Protein AF-A0A168LC36-F1 (afdb_monomer_lite)

Sequence (165 aa):
MANTTVPDLSRLVDQLSKTFEQCLDNSLSDPAAFKEDKSSSDIATLKSTIFDLEQQLKSIRLECMKDKSLSLAESNTLLKRDIDIKQATINKYVSQLDKWMLVLPELQQKSLGVLNAPSTVRGPGTQPETTSVAMDTDQPHDGNTTAINHDDDDDDDEDIEFEEV

Foldseek 3Di:
DDPPDQDDVVVLVVVLVVLVVVLVCVVPPDPVPDPVVVNVVSVVVNVVSVVVSVVVVVVNVVVVVVCVVVVVVVVVVVVVVVVVVVVVVVVVVVVVVVVCVVVVVVVVVVVVCVVPPPPPPPDDDDDDPPDDDDPDDDDDDDDDDDDDDDDDDDPPPDDDDDDDD

pLDDT: mean 70.96, std 19.72, range [32.75, 98.5]

InterPro domains:
  IPR021640 Mediator complex, subunit Med28 [PF11594] (12-103)

Radius of gyration: 42.34 Å; chains: 1; bounding box: 82×50×112 Å

Secondary structure (DSSP, 8-state):
--------HHHHHHHHHHHHHHHHHHHHS-GGG--HHHHHHHHHHHHHHHHHHHHHHHHHHHHHHHTHHHHHHHHHHHHHHHHHHHHHHHHHHHHHHHHHHHHHHHHHHHHHHHHHS------S---------------------PPPPP----------PPPP-

Organism: Absidia glauca (NCBI:txid4829)

Structure (mmCIF, N/CA/C/O backbone):
data_AF-A0A168LC36-F1
#
_entry.id   AF-A0A168LC36-F1
#
loop_
_atom_site.group_PDB
_atom_site.id
_atom_site.type_symbol
_atom_site.label_atom_id
_atom_site.label_alt_id
_atom_site.label_comp_id
_atom_site.label_asym_id
_atom_site.label_entity_id
_atom_site.label_seq_id
_atom_site.pdbx_PDB_ins_code
_atom_site.Cartn_x
_atom_site.Cartn_y
_atom_site.Cartn_z
_atom_site.occupancy
_atom_site.B_iso_or_equiv
_atom_site.auth_seq_id
_atom_site.auth_comp_id
_atom_site.auth_asym_id
_atom_site.auth_atom_id
_atom_site.pdbx_PDB_model_num
ATOM 1 N N . MET A 1 1 ? -21.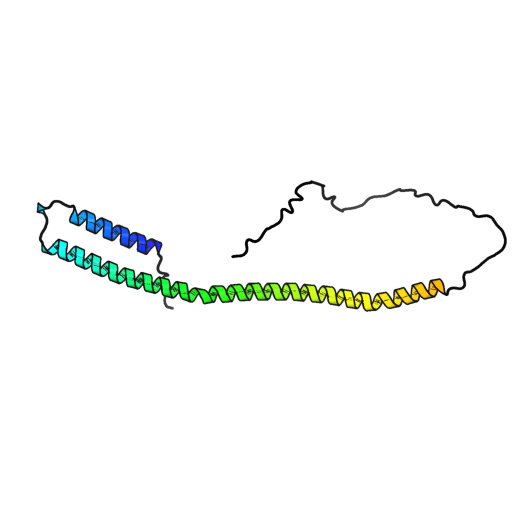896 -20.028 13.380 1.00 33.34 1 MET A N 1
ATOM 2 C CA . MET A 1 1 ? -21.739 -18.594 13.065 1.00 33.34 1 MET A CA 1
ATOM 3 C C . MET A 1 1 ? -21.930 -17.837 14.367 1.00 33.34 1 MET A C 1
ATOM 5 O O . MET A 1 1 ? -23.058 -17.732 14.826 1.00 33.34 1 MET A O 1
ATOM 9 N N . ALA A 1 2 ? -20.839 -17.473 15.043 1.00 32.75 2 ALA A N 1
ATOM 10 C CA . ALA A 1 2 ? -20.908 -16.753 16.312 1.00 32.75 2 ALA A CA 1
ATOM 11 C C . ALA A 1 2 ? -20.928 -15.255 16.002 1.00 32.75 2 ALA A C 1
ATOM 13 O O . ALA A 1 2 ? -19.996 -14.735 15.398 1.00 32.75 2 ALA A O 1
ATOM 14 N N . ASN A 1 3 ? -22.034 -14.605 16.346 1.00 37.91 3 ASN A N 1
ATOM 15 C CA . ASN A 1 3 ? -22.267 -13.189 16.118 1.00 37.91 3 ASN A CA 1
ATOM 16 C C . ASN A 1 3 ? -21.497 -12.408 17.198 1.00 37.91 3 ASN A C 1
ATOM 18 O O . ASN A 1 3 ? -22.016 -12.171 18.286 1.00 37.91 3 ASN A O 1
ATOM 22 N N . THR A 1 4 ? -20.222 -12.109 16.954 1.00 38.06 4 THR A N 1
ATOM 23 C CA . THR A 1 4 ? -19.383 -11.332 17.876 1.00 38.06 4 THR A CA 1
ATOM 24 C C . THR A 1 4 ? -19.685 -9.852 17.689 1.00 38.06 4 THR A C 1
ATOM 26 O O . THR A 1 4 ? -19.070 -9.171 16.873 1.00 38.06 4 THR A O 1
ATOM 29 N N . THR A 1 5 ? -20.683 -9.361 18.420 1.00 51.94 5 THR A N 1
ATOM 30 C CA . THR A 1 5 ? -20.943 -7.928 18.558 1.00 51.94 5 THR A CA 1
ATOM 31 C C . THR A 1 5 ? -19.746 -7.279 19.243 1.00 51.94 5 THR A C 1
ATOM 33 O O . THR A 1 5 ? -19.458 -7.586 20.401 1.00 51.94 5 THR A O 1
ATOM 36 N N . VAL A 1 6 ? -19.045 -6.414 18.513 1.00 52.28 6 VAL A N 1
ATOM 37 C CA . VAL A 1 6 ? -17.932 -5.604 19.018 1.00 52.28 6 VAL A CA 1
ATOM 38 C C . VAL A 1 6 ? -18.429 -4.789 20.224 1.00 52.28 6 VAL A C 1
ATOM 40 O O . VAL A 1 6 ? -19.457 -4.117 20.095 1.00 52.28 6 VAL A O 1
ATOM 43 N N . PRO A 1 7 ? -17.780 -4.856 21.401 1.00 61.00 7 PRO A N 1
ATOM 44 C CA . PRO A 1 7 ? -18.173 -4.035 22.536 1.00 61.00 7 PRO A CA 1
ATOM 45 C C . PRO A 1 7 ? -17.758 -2.583 22.266 1.00 61.00 7 PRO A C 1
ATOM 47 O O . PRO A 1 7 ? -16.572 -2.268 22.205 1.00 61.00 7 PRO A O 1
ATOM 50 N N . ASP A 1 8 ? -18.746 -1.715 22.065 1.00 75.44 8 ASP A N 1
ATOM 51 C CA . ASP A 1 8 ? -18.550 -0.293 21.790 1.00 75.44 8 ASP A CA 1
ATOM 52 C C . ASP A 1 8 ? -18.255 0.469 23.091 1.00 75.44 8 ASP A C 1
ATOM 54 O O . ASP A 1 8 ? -19.050 0.461 24.036 1.00 75.44 8 ASP A O 1
ATOM 58 N N . LEU A 1 9 ? -17.091 1.119 23.141 1.00 73.38 9 LEU A N 1
ATOM 59 C CA . LEU A 1 9 ? -16.627 1.897 24.288 1.00 73.38 9 LEU A CA 1
ATOM 60 C C . LEU A 1 9 ? -17.573 3.063 24.608 1.00 73.38 9 LEU A C 1
ATOM 62 O O . LEU A 1 9 ? -17.752 3.386 25.781 1.00 73.38 9 LEU A O 1
ATOM 66 N N . SER A 1 10 ? -18.204 3.663 23.594 1.00 75.19 10 SER A N 1
ATOM 67 C CA . SER A 1 10 ? -19.145 4.774 23.791 1.00 75.19 10 SER A CA 1
ATOM 68 C C . SER A 1 10 ? -20.353 4.332 24.619 1.00 75.19 10 SER A C 1
ATOM 70 O O . SER A 1 10 ? -20.661 4.912 25.657 1.00 75.19 10 SER A O 1
ATOM 72 N N . ARG A 1 11 ? -20.933 3.186 24.257 1.00 78.06 11 ARG A N 1
ATOM 73 C CA . ARG A 1 11 ? -22.029 2.546 24.985 1.00 78.06 11 ARG A CA 1
ATOM 74 C C . ARG A 1 11 ? -21.645 2.166 26.421 1.00 78.06 11 ARG A C 1
ATOM 76 O O . ARG A 1 11 ? -22.498 2.201 27.309 1.00 78.06 11 ARG A O 1
ATOM 83 N N . LEU A 1 12 ? -20.387 1.789 26.658 1.00 75.94 12 LEU A N 1
ATOM 84 C CA . LEU A 1 12 ? -19.876 1.471 27.995 1.00 75.94 12 LEU A CA 1
ATOM 85 C C . LEU A 1 12 ? -19.821 2.720 28.888 1.00 75.94 12 LEU A C 1
ATOM 87 O O . LEU A 1 12 ? -20.242 2.673 30.045 1.00 75.94 12 LEU A O 1
ATOM 91 N N . VAL A 1 13 ? -19.333 3.835 28.338 1.00 81.81 13 VAL A N 1
ATOM 92 C CA . VAL A 1 13 ? -19.296 5.140 29.014 1.00 81.81 13 VAL A CA 1
ATOM 93 C C . VAL A 1 13 ? -20.716 5.624 29.316 1.00 81.81 13 VAL A C 1
ATOM 95 O O . VAL A 1 13 ? -20.985 6.037 30.444 1.00 81.81 13 VAL A O 1
ATOM 98 N N . ASP A 1 14 ? -21.645 5.468 28.372 1.00 81.88 14 ASP A N 1
ATOM 99 C CA . ASP A 1 14 ? -23.053 5.832 28.564 1.00 81.88 14 ASP A CA 1
ATOM 100 C C . ASP A 1 14 ? -23.720 5.013 29.680 1.00 81.88 14 ASP A C 1
ATOM 102 O O . ASP A 1 14 ? -24.475 5.553 30.493 1.00 81.88 14 ASP A O 1
ATOM 106 N N . GLN A 1 15 ? -23.428 3.708 29.765 1.00 82.25 15 GLN A N 1
ATOM 107 C CA . GLN A 1 15 ? -23.923 2.867 30.859 1.00 82.25 15 GLN A CA 1
ATOM 108 C C . GLN A 1 15 ? -23.347 3.290 32.212 1.00 82.25 15 GLN A C 1
ATOM 110 O O . GLN A 1 15 ? -24.096 3.350 33.188 1.00 82.25 15 GLN A O 1
ATOM 115 N N . LEU A 1 16 ? -22.051 3.603 32.286 1.00 82.31 16 LEU A N 1
ATOM 116 C CA . LEU A 1 16 ? -21.418 4.043 33.529 1.00 82.31 16 LEU A CA 1
ATOM 117 C C . LEU A 1 16 ? -22.019 5.372 34.013 1.00 82.31 16 LEU A C 1
ATOM 119 O O . LEU A 1 16 ? -22.435 5.460 35.169 1.00 82.31 16 LEU A O 1
ATOM 123 N N . SER A 1 17 ? -22.135 6.360 33.121 1.00 86.75 17 SER A N 1
ATOM 124 C CA . SER A 1 17 ? -22.734 7.664 33.434 1.00 86.75 17 SER A 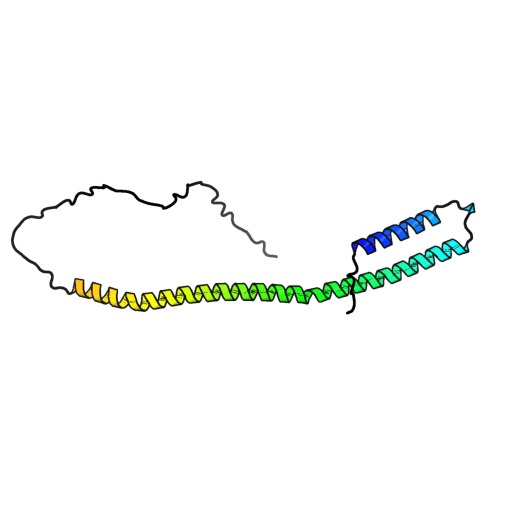CA 1
ATOM 125 C C . SER A 1 17 ? -24.171 7.519 33.921 1.00 86.75 17 SER A C 1
ATOM 127 O O . SER A 1 17 ? -24.509 8.017 34.992 1.00 86.75 17 SER A O 1
ATOM 129 N N . LYS A 1 18 ? -25.001 6.746 33.212 1.00 88.06 18 LYS A N 1
ATOM 130 C CA . LYS A 1 18 ? -26.409 6.556 33.582 1.00 88.06 18 LYS A CA 1
ATOM 131 C C . LYS A 1 18 ? -26.583 5.863 34.935 1.00 88.06 18 LYS A C 1
ATOM 133 O O . LYS A 1 18 ? -27.473 6.214 35.704 1.00 88.06 18 LYS A O 1
ATOM 138 N N . THR A 1 19 ? -25.741 4.875 35.232 1.00 81.75 19 THR A N 1
ATOM 139 C CA . THR A 1 19 ? -25.815 4.129 36.500 1.00 81.75 19 THR A CA 1
ATOM 140 C C . THR A 1 19 ? -25.331 4.987 37.670 1.00 81.75 19 THR A C 1
ATOM 142 O O . THR A 1 19 ? -25.889 4.921 38.765 1.00 81.75 19 THR A O 1
ATOM 145 N N . PHE A 1 20 ? -24.324 5.830 37.435 1.00 83.56 20 PHE A N 1
ATOM 146 C CA . PHE A 1 20 ? -23.836 6.793 38.416 1.00 83.56 20 PHE A CA 1
ATOM 147 C C . PHE A 1 20 ? -24.874 7.883 38.719 1.00 83.56 20 PHE A C 1
ATOM 149 O O . PHE A 1 20 ? -25.164 8.128 39.889 1.00 83.56 20 PHE A O 1
ATOM 156 N N . GLU A 1 21 ? -25.491 8.469 37.689 1.00 84.06 21 GLU A N 1
ATOM 157 C CA . GLU A 1 21 ? -26.580 9.446 37.836 1.00 84.06 21 GLU A CA 1
ATOM 158 C C . GLU A 1 21 ? -27.765 8.858 38.608 1.00 84.06 21 GLU A C 1
ATOM 160 O O . GLU A 1 21 ? -28.236 9.458 39.569 1.00 84.06 21 GLU A O 1
ATOM 165 N N . GLN A 1 22 ? -28.179 7.632 38.279 1.00 82.38 22 GLN A N 1
ATOM 166 C CA . GLN A 1 22 ? -29.257 6.944 38.991 1.00 82.38 22 GLN A CA 1
ATOM 167 C C . GLN A 1 22 ? -28.918 6.685 40.470 1.00 82.38 22 GLN A 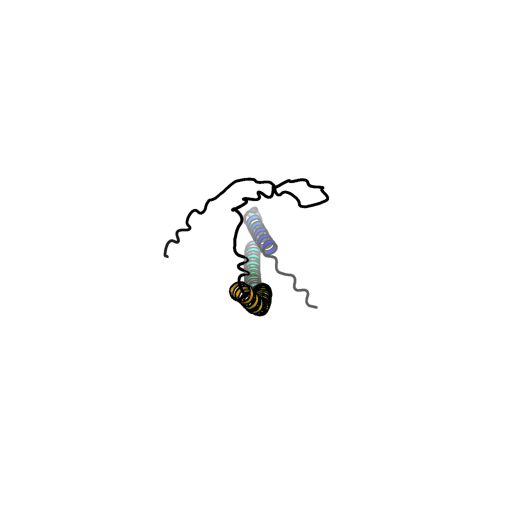C 1
ATOM 169 O O . GLN A 1 22 ? -29.783 6.791 41.341 1.00 82.38 22 GLN A O 1
ATOM 174 N N . CYS A 1 23 ? -27.661 6.355 40.775 1.00 76.12 23 CYS A N 1
ATOM 175 C CA . CYS A 1 23 ? -27.211 6.156 42.150 1.00 76.12 23 CYS A CA 1
ATOM 176 C C . CYS A 1 23 ? -27.176 7.476 42.939 1.00 76.12 23 CYS A C 1
ATOM 178 O O . CYS A 1 23 ? -27.500 7.487 44.130 1.00 76.12 23 CYS A O 1
ATOM 180 N N . LEU A 1 24 ? -26.801 8.582 42.290 1.00 78.69 24 LEU A N 1
ATOM 181 C CA . LEU A 1 24 ? -26.835 9.916 42.886 1.00 78.69 24 LEU A CA 1
ATOM 182 C C . LEU A 1 24 ? -28.270 10.379 43.148 1.00 78.69 24 LEU A C 1
ATOM 184 O O . LEU A 1 24 ? -28.564 10.779 44.272 1.00 78.69 24 LEU A O 1
ATOM 188 N N . ASP A 1 25 ? -29.172 10.248 42.175 1.00 76.56 25 ASP A N 1
ATOM 189 C CA . ASP A 1 25 ? -30.582 10.632 42.320 1.00 76.56 25 ASP A CA 1
ATOM 190 C C . ASP A 1 25 ? -31.277 9.859 43.450 1.00 76.56 25 ASP A C 1
ATOM 192 O O . ASP A 1 25 ? -32.000 10.442 44.264 1.00 76.56 25 ASP A O 1
ATOM 196 N N . ASN A 1 26 ? -31.009 8.555 43.571 1.00 70.38 26 ASN A N 1
ATOM 197 C CA . ASN A 1 26 ? -31.540 7.740 44.666 1.00 70.38 26 ASN A CA 1
ATOM 198 C C . ASN A 1 26 ? -30.958 8.138 46.032 1.00 70.38 26 ASN A C 1
ATOM 200 O O . ASN A 1 26 ? -31.664 8.081 47.037 1.00 70.38 26 ASN A O 1
ATOM 204 N N . SER A 1 27 ? -29.683 8.539 46.075 1.00 66.38 27 SER A N 1
ATOM 205 C CA . SER A 1 27 ? -29.002 8.936 47.316 1.00 66.38 27 SER A CA 1
ATOM 206 C C . SER A 1 27 ? -29.398 10.336 47.795 1.00 66.38 27 SER A C 1
ATOM 208 O O . SER A 1 27 ? -29.329 10.615 48.990 1.00 66.38 27 SER A O 1
ATOM 210 N N . LEU A 1 28 ? -29.794 11.212 46.868 1.00 67.12 28 LEU A N 1
ATOM 211 C CA . LEU A 1 28 ? -30.184 12.600 47.129 1.00 67.12 28 LEU A CA 1
ATOM 212 C C . LEU A 1 28 ? -31.705 12.790 47.290 1.00 67.12 28 LEU A C 1
ATOM 214 O O . LEU A 1 28 ? -32.145 13.875 47.670 1.00 67.12 28 LEU A O 1
ATOM 218 N N . SER A 1 29 ? -32.509 11.757 47.023 1.00 65.06 29 SER A N 1
ATOM 219 C CA . SER A 1 29 ? -33.962 11.770 47.241 1.00 65.06 29 SER A CA 1
ATOM 220 C C . SER A 1 29 ? -34.328 11.780 48.740 1.00 65.06 29 SER A C 1
ATOM 222 O O . SER A 1 29 ? -33.598 11.245 49.568 1.00 65.06 29 SER A O 1
ATOM 224 N N . ASP A 1 30 ? -35.468 12.400 49.079 1.00 51.53 30 ASP A N 1
ATOM 225 C CA . ASP A 1 30 ? -35.954 12.742 50.434 1.00 51.53 30 ASP A CA 1
ATOM 226 C C . ASP A 1 30 ? -35.607 11.708 51.545 1.00 51.53 30 ASP A C 1
ATOM 228 O O . ASP A 1 30 ? -36.032 10.546 51.461 1.00 51.53 30 ASP A O 1
ATOM 232 N N . PRO A 1 31 ? -34.884 12.095 52.623 1.00 55.75 31 PRO A N 1
ATOM 233 C CA . PRO A 1 31 ? -34.445 11.185 53.689 1.00 55.75 31 PRO A CA 1
ATOM 234 C C . PRO A 1 31 ? -35.585 10.461 54.426 1.00 55.75 31 PRO A C 1
ATOM 236 O O . PRO A 1 31 ? -35.341 9.442 55.072 1.00 55.75 31 PRO A O 1
ATOM 239 N N . ALA A 1 32 ? -36.835 10.922 54.307 1.00 54.91 32 ALA A N 1
ATOM 240 C CA . ALA A 1 32 ? -38.002 10.240 54.873 1.00 54.91 32 ALA A CA 1
ATOM 241 C C . ALA A 1 32 ? -38.385 8.926 54.148 1.00 54.91 32 ALA A C 1
ATOM 243 O O . ALA A 1 32 ? -39.166 8.136 54.686 1.00 54.91 32 ALA A O 1
AT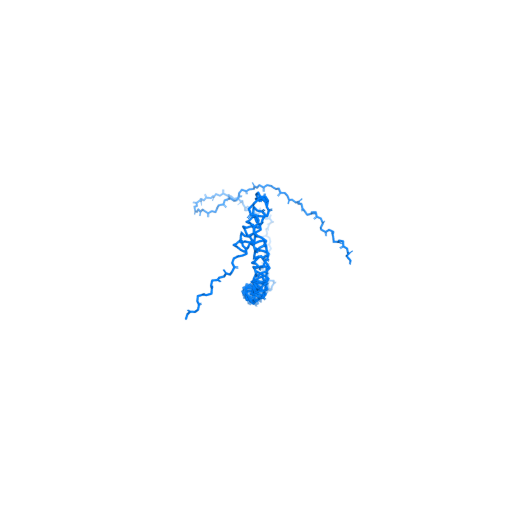OM 244 N N . ALA A 1 33 ? -37.845 8.664 52.949 1.00 54.66 33 ALA A N 1
ATOM 245 C CA . ALA A 1 33 ? -38.135 7.467 52.150 1.00 54.66 33 ALA A CA 1
ATOM 246 C C . ALA A 1 33 ? -37.092 6.335 52.297 1.00 54.66 33 ALA A C 1
ATOM 248 O O . ALA A 1 33 ? -37.269 5.254 51.719 1.00 54.66 33 ALA A O 1
ATOM 249 N N . PHE A 1 34 ? -36.019 6.547 53.068 1.00 52.09 34 PHE A N 1
ATOM 250 C CA . PHE A 1 34 ? -34.952 5.562 53.250 1.00 52.09 34 PHE A CA 1
ATOM 251 C C . PHE A 1 34 ? -35.405 4.399 54.140 1.00 52.09 34 PHE A C 1
ATOM 253 O O . PHE A 1 34 ? -35.326 4.438 55.366 1.00 52.09 34 PHE A O 1
ATOM 260 N N . LYS A 1 35 ? -35.832 3.304 53.506 1.00 55.72 35 LYS A N 1
ATOM 261 C CA . LYS A 1 35 ? -35.676 1.975 54.105 1.00 55.72 35 LYS A CA 1
ATOM 262 C C . LYS A 1 35 ? -34.200 1.594 53.966 1.00 55.72 35 LYS A C 1
ATOM 264 O O . LYS A 1 35 ? -33.722 1.478 52.840 1.00 55.72 35 LYS A O 1
ATOM 269 N N . GLU A 1 36 ? -33.504 1.419 55.088 1.00 54.72 36 GLU A N 1
ATOM 270 C CA . GLU A 1 36 ? -32.067 1.085 55.203 1.00 54.72 36 GLU A CA 1
ATOM 271 C C . GLU A 1 36 ? -31.587 -0.023 54.241 1.00 54.72 36 GLU A C 1
ATOM 273 O O . GLU A 1 36 ? -30.461 0.019 53.753 1.00 54.72 36 GLU A O 1
ATOM 278 N N . ASP A 1 37 ? -32.456 -0.973 53.887 1.00 56.59 37 ASP A N 1
ATOM 279 C CA . ASP A 1 37 ? -32.132 -2.058 52.953 1.00 56.59 37 ASP A CA 1
ATOM 280 C C . ASP A 1 37 ? -31.891 -1.597 51.503 1.00 56.59 37 ASP A C 1
ATOM 282 O O . ASP A 1 37 ? -31.156 -2.246 50.754 1.00 56.59 37 ASP A O 1
ATOM 286 N N . LYS A 1 38 ? -32.495 -0.481 51.073 1.00 58.41 38 LYS A N 1
ATOM 287 C CA . LYS A 1 38 ? -32.488 -0.070 49.659 1.00 58.41 38 LYS A CA 1
ATOM 288 C C . LYS A 1 38 ? -31.179 0.612 49.250 1.00 58.41 38 LYS A C 1
ATOM 290 O O . LYS A 1 38 ? -30.669 0.344 48.170 1.00 58.41 38 LYS A O 1
ATOM 295 N N . SER A 1 39 ? -30.583 1.408 50.137 1.00 58.94 39 SER A N 1
ATOM 296 C CA . SER A 1 39 ? -29.288 2.061 49.892 1.00 58.94 39 SER A CA 1
ATOM 297 C C . SER A 1 39 ? -28.126 1.063 49.855 1.00 58.94 39 SER A C 1
ATOM 299 O O . SER A 1 39 ? -27.237 1.165 49.012 1.00 58.94 39 SER A O 1
ATOM 301 N N . SER A 1 40 ? -28.167 0.044 50.718 1.00 64.12 40 SER A N 1
ATOM 302 C CA . SER A 1 40 ? -27.235 -1.090 50.697 1.00 64.12 40 SER A CA 1
ATOM 303 C C . SER A 1 40 ? -27.339 -1.887 49.387 1.00 64.12 40 SER A C 1
ATOM 305 O O . SER A 1 40 ? -26.322 -2.217 48.769 1.00 64.12 40 SER A O 1
ATOM 307 N N . SER A 1 41 ? -28.569 -2.131 48.918 1.00 72.19 41 SER A N 1
ATOM 308 C CA . SER A 1 41 ? -28.850 -2.806 47.644 1.00 72.19 41 SER A CA 1
ATOM 309 C C . SER A 1 41 ? -28.342 -2.019 46.431 1.00 72.19 41 SER A C 1
ATOM 311 O O . SER A 1 41 ? -27.759 -2.604 45.514 1.00 72.19 41 SER A O 1
ATOM 313 N N . ASP A 1 42 ? -28.515 -0.698 46.421 1.00 75.94 42 ASP A N 1
ATOM 314 C CA . ASP A 1 42 ? -28.058 0.159 45.321 1.00 75.94 42 ASP A CA 1
ATOM 315 C C . ASP A 1 42 ? -26.520 0.196 45.250 1.00 75.94 42 ASP A C 1
ATOM 317 O O . ASP A 1 42 ? -25.941 0.060 44.171 1.00 75.94 42 ASP A O 1
ATOM 321 N N . ILE A 1 43 ? -25.838 0.240 46.400 1.00 79.00 43 ILE A N 1
ATOM 322 C CA . ILE A 1 43 ? -24.371 0.140 46.483 1.00 79.00 43 ILE A CA 1
ATOM 323 C C . ILE A 1 43 ? -23.869 -1.232 46.015 1.00 79.00 43 ILE A C 1
ATOM 325 O O . ILE A 1 43 ? -22.846 -1.316 45.331 1.00 79.00 43 ILE A O 1
ATOM 329 N N . ALA A 1 44 ? -24.555 -2.318 46.376 1.00 76.75 44 ALA A N 1
ATOM 330 C CA . ALA A 1 44 ? -24.202 -3.662 45.919 1.00 76.75 44 ALA A CA 1
ATOM 331 C C . ALA A 1 44 ? -24.372 -3.802 44.398 1.00 76.75 44 ALA A C 1
ATOM 333 O O . ALA A 1 44 ? -23.501 -4.361 43.727 1.00 76.75 44 ALA A O 1
ATOM 334 N N . THR A 1 45 ? -25.445 -3.227 43.852 1.00 79.44 45 THR A N 1
ATOM 335 C CA . THR A 1 45 ? -25.704 -3.180 42.407 1.00 79.44 45 THR A CA 1
ATOM 336 C C . THR A 1 45 ? -24.617 -2.380 41.694 1.00 79.44 45 THR A C 1
ATOM 338 O O . THR A 1 45 ? -24.028 -2.876 40.735 1.00 79.44 45 THR A O 1
ATOM 341 N N . LEU A 1 46 ? -24.260 -1.203 42.217 1.00 78.38 46 LEU A N 1
ATOM 342 C CA . LEU A 1 46 ? -23.187 -0.379 41.665 1.00 78.38 46 LEU A CA 1
ATOM 343 C C . LEU A 1 46 ? -21.844 -1.125 41.672 1.00 78.38 46 LEU A C 1
ATOM 345 O O . LEU A 1 46 ? -21.164 -1.182 40.650 1.00 78.38 46 LEU A O 1
ATOM 349 N N . LYS A 1 47 ? -21.483 -1.779 42.783 1.00 80.44 47 LYS A N 1
ATOM 350 C CA . LYS A 1 47 ? -20.259 -2.596 42.872 1.00 80.44 47 LYS A CA 1
ATOM 351 C C . LYS A 1 47 ? -20.248 -3.750 41.868 1.00 80.44 47 LYS A C 1
ATOM 353 O O . LYS A 1 47 ? -19.214 -3.990 41.250 1.00 80.44 47 LYS A O 1
ATOM 358 N N . SER A 1 48 ? -21.381 -4.430 41.684 1.00 83.19 48 SER A N 1
ATOM 359 C CA . SER A 1 48 ? -21.510 -5.490 40.677 1.00 83.19 48 SER A CA 1
ATOM 360 C C . SER A 1 48 ? -21.317 -4.934 39.269 1.00 83.19 48 SER A C 1
ATOM 362 O O . SER A 1 48 ? -20.536 -5.484 38.501 1.00 83.19 48 SER A O 1
ATOM 364 N N . THR A 1 49 ? -21.954 -3.803 38.949 1.00 82.44 49 THR A N 1
ATOM 365 C CA . THR A 1 49 ? -21.786 -3.173 37.634 1.00 82.44 49 THR A CA 1
ATOM 366 C C . THR A 1 49 ? -20.350 -2.720 37.399 1.00 82.44 49 THR A C 1
ATOM 368 O O . THR A 1 49 ? -19.818 -2.978 36.330 1.00 82.44 49 THR A O 1
ATOM 371 N N . ILE A 1 50 ? -19.673 -2.139 38.395 1.00 85.50 50 ILE A N 1
ATOM 372 C CA . ILE A 1 50 ? -18.256 -1.764 38.283 1.00 85.50 50 ILE A CA 1
ATOM 373 C C . ILE A 1 50 ? -17.403 -2.994 37.959 1.00 85.50 50 ILE A C 1
ATOM 375 O O . ILE A 1 50 ? -16.584 -2.943 37.045 1.00 85.50 50 ILE A O 1
ATOM 379 N N . PHE A 1 51 ? -17.627 -4.112 38.650 1.00 88.38 51 PHE A N 1
ATOM 380 C CA . PHE A 1 51 ? -16.892 -5.350 38.398 1.00 88.38 51 PHE A CA 1
ATOM 381 C C . PHE A 1 51 ? -17.140 -5.914 36.986 1.00 88.38 51 PHE A C 1
ATOM 383 O O . PHE A 1 51 ? -16.195 -6.306 36.294 1.00 88.38 51 PHE A O 1
ATOM 390 N N . ASP A 1 52 ? -18.393 -5.914 36.526 1.00 85.62 52 ASP A N 1
ATOM 391 C CA . ASP A 1 52 ? -18.748 -6.370 35.178 1.00 85.62 52 ASP A CA 1
ATOM 392 C C . ASP A 1 52 ? -18.143 -5.463 34.095 1.00 85.62 52 ASP A C 1
ATOM 394 O O . ASP A 1 52 ? -17.636 -5.943 33.075 1.00 85.62 52 ASP A O 1
ATOM 398 N N . LEU A 1 53 ? -18.138 -4.150 34.330 1.00 81.62 53 LEU A N 1
ATOM 399 C CA . LEU A 1 53 ? -17.554 -3.156 33.432 1.00 81.62 53 LEU A CA 1
ATOM 400 C C . LEU A 1 53 ? -16.025 -3.272 33.384 1.00 81.62 53 LEU A C 1
ATOM 402 O O . LEU A 1 53 ? -15.444 -3.196 32.302 1.00 81.62 53 LEU A O 1
ATOM 406 N N . GLU A 1 54 ? -15.360 -3.540 34.510 1.00 82.06 54 GLU A N 1
ATOM 407 C CA . GLU A 1 54 ? -13.922 -3.833 34.535 1.00 82.06 54 GLU A CA 1
ATOM 408 C C . GLU A 1 54 ? -13.573 -5.062 33.688 1.00 82.06 54 GLU A C 1
ATOM 410 O O . GLU A 1 54 ? -12.560 -5.066 32.978 1.00 82.06 54 GLU A O 1
ATOM 415 N N . GLN A 1 55 ? -14.399 -6.111 33.737 1.00 84.56 55 GLN A N 1
ATOM 416 C CA . GLN A 1 55 ? -14.219 -7.287 32.885 1.00 84.56 55 GLN A CA 1
ATOM 417 C C . GLN A 1 55 ? -14.412 -6.964 31.399 1.00 84.56 55 GLN A C 1
ATOM 419 O O . GLN A 1 55 ? -13.625 -7.423 30.562 1.00 84.56 55 GLN A O 1
ATOM 424 N N . GLN A 1 56 ? -15.415 -6.152 31.063 1.00 87.69 56 GLN A N 1
ATOM 425 C CA . GLN A 1 56 ? -15.643 -5.710 29.686 1.00 87.69 56 GLN A CA 1
ATOM 426 C C . GLN A 1 56 ? -14.477 -4.859 29.173 1.00 87.69 56 GLN A C 1
ATOM 428 O O . GLN A 1 56 ? -13.976 -5.117 28.080 1.00 87.69 56 GLN A O 1
ATOM 433 N N . LEU A 1 57 ? -13.960 -3.929 29.981 1.00 84.19 57 LEU A N 1
ATOM 434 C CA . LEU A 1 57 ? -12.811 -3.095 29.624 1.00 84.19 57 LEU A CA 1
ATOM 435 C C . LEU A 1 57 ? -11.543 -3.934 29.395 1.00 84.19 57 LEU A C 1
ATOM 437 O O . LEU A 1 57 ? -10.819 -3.726 28.419 1.00 84.19 57 LEU A O 1
ATOM 441 N N . LYS A 1 58 ? -11.288 -4.924 30.264 1.00 82.06 58 LYS A N 1
ATOM 442 C CA . LYS A 1 58 ? -10.189 -5.890 30.085 1.00 82.06 58 LYS A CA 1
ATOM 443 C C . LYS A 1 58 ? -10.338 -6.670 28.779 1.00 82.06 58 LYS A C 1
ATOM 445 O O . LYS A 1 58 ? -9.344 -6.865 28.084 1.00 82.06 58 LYS A O 1
ATOM 450 N N . SER A 1 59 ? -11.560 -7.071 28.435 1.00 81.62 59 SER A N 1
ATOM 451 C CA . SER A 1 59 ? -11.855 -7.809 27.203 1.00 81.62 59 SER A CA 1
ATOM 452 C C . SER A 1 59 ? -11.651 -6.950 25.954 1.00 81.62 59 SER A C 1
ATOM 454 O O . SER A 1 59 ? -10.959 -7.387 25.038 1.00 81.62 59 SER A O 1
ATOM 456 N N . ILE A 1 60 ? -12.156 -5.709 25.946 1.00 83.50 60 ILE A N 1
ATOM 457 C CA . ILE A 1 60 ? -11.937 -4.735 24.861 1.00 83.50 60 ILE A CA 1
ATOM 458 C C . ILE A 1 60 ? -10.440 -4.500 24.661 1.00 83.50 60 ILE A C 1
ATOM 460 O O . ILE A 1 60 ? -9.937 -4.609 23.547 1.00 83.50 60 ILE A O 1
ATOM 464 N N . ARG A 1 61 ? -9.699 -4.248 25.749 1.00 76.88 61 ARG A N 1
ATOM 465 C CA . ARG A 1 61 ? -8.246 -4.046 25.693 1.00 76.88 61 ARG A CA 1
ATOM 466 C C . ARG A 1 61 ? -7.526 -5.245 25.076 1.00 76.88 61 ARG A C 1
ATOM 468 O O . ARG A 1 61 ? -6.617 -5.053 24.273 1.00 76.88 61 ARG A O 1
ATOM 475 N N . LEU A 1 62 ? -7.904 -6.466 25.459 1.00 75.44 62 LEU A N 1
ATOM 476 C CA . LEU A 1 62 ? -7.306 -7.681 24.906 1.00 75.44 62 LEU A CA 1
ATOM 477 C C . LEU A 1 62 ? -7.607 -7.826 23.410 1.00 75.44 62 LEU A C 1
ATOM 479 O O . LEU A 1 62 ? -6.726 -8.228 22.654 1.00 75.44 62 LEU A O 1
ATOM 483 N N . GLU A 1 63 ? -8.828 -7.493 22.996 1.00 77.12 63 GLU A N 1
ATOM 484 C CA . GLU A 1 63 ? -9.263 -7.576 21.603 1.00 77.12 63 GLU A CA 1
ATOM 485 C C . GLU A 1 63 ? -8.536 -6.545 20.727 1.00 77.12 63 GLU A C 1
ATOM 487 O O . GLU A 1 63 ? -7.904 -6.930 19.748 1.00 77.12 63 GLU A O 1
ATOM 492 N N . CYS A 1 64 ? -8.451 -5.280 21.154 1.00 68.56 64 CYS A N 1
ATOM 493 C CA . CYS A 1 64 ? -7.663 -4.252 20.459 1.00 68.56 64 CYS A CA 1
ATOM 494 C C . CYS A 1 64 ? -6.164 -4.597 20.384 1.00 68.56 64 CYS A C 1
ATOM 496 O O . CYS A 1 64 ? -5.466 -4.207 19.452 1.00 68.56 64 CYS A O 1
ATOM 498 N N . MET A 1 65 ? -5.627 -5.343 21.356 1.00 65.94 65 MET A N 1
ATOM 499 C CA . MET A 1 65 ? -4.240 -5.812 21.290 1.00 65.94 65 MET A CA 1
ATOM 500 C C . MET A 1 65 ? -4.024 -6.920 20.244 1.00 65.94 65 MET A C 1
ATOM 502 O O . MET A 1 65 ? -2.891 -7.073 19.776 1.00 65.94 65 MET A O 1
ATOM 506 N N . LYS A 1 66 ? -5.066 -7.664 19.845 1.00 68.81 66 LYS A N 1
ATOM 507 C CA . LYS A 1 66 ? -4.998 -8.648 18.745 1.00 68.81 66 LYS A CA 1
ATOM 508 C C . LYS A 1 66 ? -4.982 -7.984 17.361 1.00 68.81 66 LYS A C 1
ATOM 510 O O . LYS A 1 66 ? -4.405 -8.557 16.431 1.00 68.81 66 LYS A O 1
ATOM 515 N N . ASP A 1 67 ? -5.491 -6.756 17.238 1.00 63.56 67 ASP A N 1
ATOM 516 C CA . ASP A 1 67 ? -5.474 -5.970 15.990 1.00 63.56 67 ASP A CA 1
ATOM 517 C C . ASP A 1 67 ? -4.063 -5.557 15.527 1.00 63.56 67 ASP A C 1
ATOM 519 O O . ASP A 1 67 ? -3.872 -5.135 14.387 1.00 63.56 67 ASP A O 1
ATOM 523 N N . LYS A 1 68 ? -3.016 -5.793 16.334 1.00 63.25 68 LYS A N 1
ATOM 524 C CA . LYS A 1 68 ? -1.613 -5.723 15.872 1.00 63.25 68 LYS A CA 1
ATOM 525 C C . LYS A 1 68 ? -1.334 -6.622 14.660 1.00 63.25 68 LYS A C 1
ATOM 527 O O . LYS A 1 68 ? -0.440 -6.331 13.869 1.00 63.25 68 LYS A O 1
ATOM 532 N N . SER A 1 69 ? -2.093 -7.706 14.502 1.00 60.50 69 SER A N 1
ATOM 533 C CA . SER A 1 69 ? -2.002 -8.590 13.335 1.00 60.50 69 SER A CA 1
ATOM 534 C C . SER A 1 69 ? -2.475 -7.921 12.037 1.00 60.50 69 SER A C 1
ATOM 536 O O . SER A 1 69 ? -1.850 -8.124 10.995 1.00 60.50 69 SER A O 1
ATOM 538 N N . LEU A 1 70 ? -3.505 -7.068 12.101 1.00 61.16 70 LEU A N 1
ATOM 539 C CA . LEU A 1 70 ? -3.977 -6.270 10.964 1.00 61.16 70 LEU A CA 1
ATOM 540 C C . LEU A 1 70 ? -2.933 -5.219 10.564 1.00 61.16 70 LEU A C 1
ATOM 542 O O . LEU A 1 70 ? -2.644 -5.072 9.379 1.00 61.16 70 LEU A O 1
ATOM 546 N N . SER A 1 71 ? -2.274 -4.591 11.544 1.00 72.25 71 SER A N 1
ATOM 547 C CA . SER A 1 71 ? -1.181 -3.634 11.306 1.00 72.25 71 SER A CA 1
ATOM 548 C C . SER A 1 71 ? 0.023 -4.263 10.582 1.00 72.25 71 SER A C 1
ATOM 550 O O . SER A 1 71 ? 0.573 -3.672 9.652 1.00 72.25 71 SER A O 1
ATOM 552 N N . LEU A 1 72 ? 0.408 -5.496 10.935 1.00 79.38 72 LEU A N 1
ATOM 553 C CA . LEU A 1 72 ? 1.483 -6.218 10.239 1.00 79.38 72 LEU A CA 1
ATOM 554 C C . LEU A 1 72 ? 1.081 -6.685 8.836 1.00 79.38 72 LEU A C 1
ATOM 556 O O . LEU A 1 72 ? 1.929 -6.738 7.942 1.00 79.38 72 LEU A O 1
ATOM 560 N N . ALA A 1 73 ? -0.187 -7.047 8.635 1.00 83.25 73 ALA A N 1
ATOM 561 C CA . ALA A 1 73 ? -0.699 -7.423 7.323 1.00 83.25 73 ALA A CA 1
ATOM 562 C C . ALA A 1 73 ? -0.693 -6.217 6.374 1.00 83.25 73 ALA A C 1
ATOM 564 O O . ALA A 1 73 ? -0.146 -6.310 5.276 1.00 83.25 73 ALA A O 1
ATOM 565 N N . GLU A 1 74 ? -1.212 -5.076 6.823 1.00 81.25 74 GLU A N 1
ATOM 566 C CA . GLU A 1 74 ? -1.211 -3.826 6.063 1.00 81.25 74 GLU A CA 1
ATOM 567 C C . GLU A 1 74 ? 0.217 -3.353 5.759 1.00 81.25 74 GLU A C 1
ATOM 569 O O . GLU A 1 74 ? 0.555 -3.115 4.597 1.00 81.25 74 GLU A O 1
ATOM 574 N N . SER A 1 75 ? 1.103 -3.351 6.761 1.00 84.38 75 SER A N 1
ATOM 575 C CA . SER A 1 75 ? 2.526 -3.044 6.572 1.00 84.38 75 SER A CA 1
ATOM 576 C C . SER A 1 75 ? 3.182 -3.954 5.522 1.00 84.38 75 SER A C 1
ATOM 578 O O . SER A 1 75 ? 3.847 -3.467 4.607 1.00 84.38 75 SER A O 1
ATOM 580 N N . ASN A 1 76 ? 2.920 -5.265 5.563 1.00 87.62 76 ASN A N 1
ATOM 581 C CA . ASN A 1 76 ? 3.409 -6.194 4.541 1.00 87.62 76 ASN A CA 1
ATOM 582 C C . ASN A 1 76 ? 2.853 -5.896 3.142 1.00 87.62 76 ASN A C 1
ATOM 584 O O . ASN A 1 76 ? 3.570 -6.069 2.156 1.00 87.62 76 ASN A O 1
ATOM 588 N N . THR A 1 77 ? 1.590 -5.474 3.021 1.00 92.44 77 THR A N 1
ATOM 589 C CA . THR A 1 77 ? 1.022 -5.115 1.710 1.00 92.44 77 THR A CA 1
ATOM 590 C C . THR A 1 77 ? 1.672 -3.866 1.121 1.00 92.44 77 THR A C 1
ATOM 592 O O . THR A 1 77 ? 1.969 -3.848 -0.075 1.00 92.44 77 THR A O 1
ATOM 595 N N . LEU A 1 78 ? 1.960 -2.858 1.949 1.00 92.06 78 LEU A N 1
ATOM 596 C CA . LEU A 1 78 ? 2.658 -1.643 1.525 1.00 92.06 78 LEU A CA 1
ATOM 597 C C . LEU A 1 78 ? 4.095 -1.948 1.095 1.00 92.06 78 LEU A C 1
ATOM 599 O O . LEU A 1 78 ? 4.511 -1.518 0.020 1.00 92.06 78 LEU A O 1
ATOM 603 N N . LEU A 1 79 ? 4.817 -2.758 1.876 1.00 96.00 79 LEU A N 1
ATOM 604 C CA . LEU A 1 79 ? 6.179 -3.180 1.540 1.00 96.00 79 LEU A CA 1
ATOM 605 C C . LEU A 1 79 ? 6.236 -3.972 0.229 1.00 96.00 79 LEU A C 1
ATOM 607 O O . LEU A 1 79 ? 7.124 -3.740 -0.585 1.00 96.00 79 LEU A O 1
ATOM 611 N N . LYS A 1 80 ? 5.276 -4.871 -0.023 1.00 97.19 80 LYS A N 1
ATOM 612 C CA . LYS A 1 80 ? 5.196 -5.592 -1.305 1.00 97.19 80 LYS A CA 1
ATOM 613 C C . LYS A 1 80 ? 4.984 -4.647 -2.484 1.00 97.19 80 LYS A C 1
ATOM 615 O O . LYS A 1 80 ? 5.699 -4.758 -3.473 1.00 97.19 80 LYS A O 1
ATOM 620 N N . ARG A 1 81 ? 4.059 -3.688 -2.362 1.00 96.25 81 ARG A N 1
ATOM 621 C CA . ARG A 1 81 ? 3.825 -2.680 -3.409 1.00 96.25 81 ARG A CA 1
ATOM 622 C C . ARG A 1 81 ? 5.095 -1.871 -3.699 1.00 96.25 81 ARG A C 1
ATOM 624 O O . ARG A 1 81 ? 5.406 -1.639 -4.862 1.00 96.25 81 ARG A O 1
ATOM 631 N N . ASP A 1 82 ? 5.815 -1.449 -2.663 1.00 97.31 82 ASP A N 1
ATOM 632 C CA . ASP A 1 82 ? 7.074 -0.712 -2.815 1.00 97.31 82 ASP A CA 1
ATOM 633 C C . ASP A 1 82 ? 8.150 -1.550 -3.531 1.00 97.31 82 ASP A C 1
ATOM 635 O O . ASP A 1 82 ? 8.786 -1.073 -4.474 1.00 97.31 82 ASP A O 1
ATOM 639 N N . ILE A 1 83 ? 8.292 -2.828 -3.159 1.00 98.00 83 ILE A N 1
ATOM 640 C CA . ILE A 1 83 ? 9.189 -3.775 -3.839 1.00 98.00 83 ILE A CA 1
ATOM 641 C C . ILE A 1 83 ? 8.821 -3.913 -5.321 1.00 98.00 83 ILE A C 1
ATOM 643 O O . ILE A 1 83 ? 9.709 -3.839 -6.170 1.00 98.00 83 ILE A O 1
ATOM 647 N N . ASP A 1 84 ? 7.538 -4.059 -5.649 1.00 98.00 84 ASP A N 1
ATOM 648 C CA . ASP A 1 84 ? 7.084 -4.218 -7.035 1.00 98.00 84 ASP A CA 1
ATOM 649 C C . ASP A 1 84 ? 7.398 -2.977 -7.888 1.00 98.00 84 ASP A C 1
ATOM 651 O O . ASP A 1 84 ? 7.887 -3.097 -9.016 1.00 98.00 84 ASP A O 1
ATOM 655 N N . ILE A 1 85 ? 7.184 -1.774 -7.341 1.00 97.62 85 ILE A N 1
ATOM 656 C CA . ILE A 1 85 ? 7.513 -0.503 -8.010 1.00 97.62 85 ILE A CA 1
ATOM 657 C C . ILE A 1 85 ? 9.020 -0.403 -8.263 1.00 97.62 85 ILE A C 1
ATOM 659 O O . ILE A 1 85 ? 9.457 -0.068 -9.374 1.00 97.62 85 ILE A O 1
ATOM 663 N N . LYS A 1 86 ? 9.830 -0.718 -7.248 1.00 98.25 86 LYS A N 1
ATOM 664 C CA . LYS A 1 86 ? 11.293 -0.709 -7.363 1.00 98.25 86 LYS A CA 1
ATOM 665 C C . LYS A 1 86 ? 11.769 -1.732 -8.388 1.00 98.25 86 LYS A C 1
ATOM 667 O O . LYS A 1 86 ? 12.592 -1.395 -9.237 1.00 98.25 86 LYS A O 1
ATOM 672 N N . GLN A 1 87 ? 11.206 -2.937 -8.389 1.00 98.44 87 GLN A N 1
ATOM 673 C CA . GLN A 1 87 ? 11.559 -3.976 -9.351 1.00 98.44 87 GLN A CA 1
ATOM 674 C C . GLN A 1 87 ? 11.197 -3.576 -10.787 1.00 98.44 87 GLN A C 1
ATOM 676 O O . GLN A 1 87 ? 12.008 -3.756 -11.698 1.00 98.44 87 GLN A O 1
ATOM 681 N N . ALA A 1 88 ? 10.020 -2.984 -11.003 1.00 98.00 88 ALA A N 1
ATOM 682 C CA . ALA A 1 88 ? 9.623 -2.466 -12.312 1.00 98.00 88 ALA A CA 1
ATOM 683 C C . ALA A 1 88 ? 10.582 -1.367 -12.805 1.00 98.00 88 ALA A C 1
ATOM 685 O O . ALA A 1 88 ? 10.976 -1.349 -13.974 1.00 98.00 88 ALA A O 1
ATOM 686 N N . THR A 1 89 ? 11.008 -0.490 -11.896 1.00 98.19 89 THR A N 1
ATOM 687 C CA . THR A 1 89 ? 11.965 0.585 -12.182 1.00 98.19 89 THR A CA 1
ATOM 688 C C . THR A 1 89 ? 13.342 0.031 -12.549 1.00 98.19 89 THR A C 1
ATOM 690 O O . THR A 1 89 ? 13.915 0.430 -13.563 1.00 98.19 89 THR A O 1
ATOM 693 N N . ILE A 1 90 ? 13.845 -0.94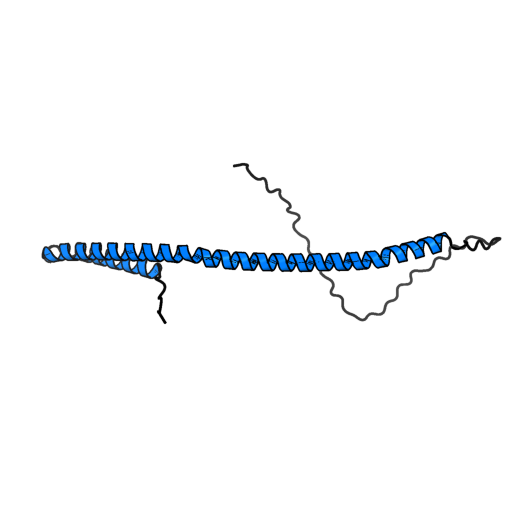7 -11.790 1.00 98.31 90 ILE A N 1
ATOM 694 C CA . ILE A 1 90 ? 15.098 -1.651 -12.097 1.00 98.31 90 ILE A CA 1
ATOM 695 C C . ILE A 1 90 ? 15.021 -2.286 -13.487 1.00 98.31 90 ILE A C 1
ATOM 697 O O . ILE A 1 90 ? 15.900 -2.054 -14.313 1.00 98.31 90 ILE A O 1
ATOM 701 N N . ASN A 1 91 ? 13.947 -3.019 -13.786 1.00 98.50 91 ASN A N 1
ATOM 702 C CA . ASN A 1 91 ? 13.782 -3.685 -15.080 1.00 98.50 91 ASN A CA 1
ATOM 703 C C . ASN A 1 91 ? 13.784 -2.688 -16.252 1.00 98.50 91 ASN A C 1
ATOM 705 O O . ASN A 1 91 ? 14.356 -2.971 -17.309 1.00 98.50 91 ASN A O 1
ATOM 709 N N . LYS A 1 92 ? 13.186 -1.504 -16.064 1.00 98.38 92 LYS A N 1
ATOM 710 C CA . LYS A 1 92 ? 13.208 -0.421 -17.056 1.00 98.38 92 LYS A CA 1
ATOM 711 C C . LYS A 1 92 ? 14.635 0.062 -17.325 1.00 98.38 92 LYS A C 1
ATOM 713 O O . LYS A 1 92 ? 15.027 0.159 -18.488 1.00 98.38 92 LYS A O 1
ATOM 718 N N . TYR A 1 93 ? 15.414 0.328 -16.277 1.00 98.38 93 TYR A N 1
ATOM 719 C CA . TYR A 1 93 ? 16.801 0.776 -16.430 1.00 98.38 93 TYR A CA 1
ATOM 720 C C . TYR A 1 93 ? 17.713 -0.307 -17.008 1.00 98.38 93 TYR A C 1
ATOM 722 O O . TYR A 1 93 ? 18.528 -0.002 -17.875 1.00 98.38 93 TYR A O 1
ATOM 730 N N . VAL A 1 94 ? 17.537 -1.569 -16.609 1.00 98.44 94 VAL A N 1
ATOM 731 C CA . VAL A 1 94 ? 18.268 -2.708 -17.191 1.00 98.44 94 VAL A CA 1
ATOM 732 C C . VAL A 1 94 ? 17.988 -2.818 -18.689 1.00 98.44 94 VAL A C 1
ATOM 734 O O . VAL A 1 94 ? 18.922 -2.850 -19.481 1.00 98.44 94 VAL A O 1
ATOM 737 N N . SER A 1 95 ? 16.721 -2.740 -19.102 1.00 97.81 95 SER A N 1
ATOM 738 C CA . SER A 1 95 ? 16.356 -2.779 -20.528 1.00 97.81 95 SER A CA 1
ATOM 739 C C . SER A 1 95 ? 16.984 -1.626 -21.324 1.00 97.81 95 SER A C 1
ATOM 741 O O . SER A 1 95 ? 17.356 -1.776 -22.489 1.00 97.81 95 SER A O 1
ATOM 743 N N . GLN A 1 96 ? 17.102 -0.449 -20.706 1.00 98.00 96 GLN A N 1
ATOM 744 C CA . GLN A 1 96 ? 17.745 0.706 -21.325 1.00 98.00 96 GLN A CA 1
ATOM 745 C C . GLN A 1 96 ? 19.265 0.527 -21.437 1.00 98.00 96 GLN A C 1
ATOM 747 O O . GLN A 1 96 ? 19.834 0.875 -22.474 1.00 98.00 96 GLN A O 1
ATOM 752 N N . LEU A 1 97 ? 19.906 -0.053 -20.419 1.00 97.62 97 LEU A N 1
ATOM 753 C CA . LEU A 1 97 ? 21.318 -0.431 -20.464 1.00 97.62 97 LEU A CA 1
ATOM 754 C C . LEU A 1 97 ? 21.580 -1.459 -21.565 1.00 97.62 97 LEU A C 1
ATOM 756 O O . LEU A 1 97 ? 22.495 -1.257 -22.360 1.00 97.62 97 LEU A O 1
ATOM 760 N N . ASP A 1 98 ? 20.742 -2.489 -21.686 1.00 97.69 98 ASP A N 1
ATOM 761 C CA . ASP A 1 98 ? 20.850 -3.494 -22.750 1.00 97.69 98 ASP A CA 1
ATOM 762 C C . ASP A 1 98 ? 20.763 -2.852 -24.139 1.00 97.69 98 ASP A C 1
ATOM 764 O O . ASP A 1 98 ? 21.565 -3.145 -25.030 1.00 97.69 98 ASP A O 1
ATOM 768 N N . LYS A 1 99 ? 19.847 -1.894 -24.319 1.00 97.56 99 LYS A N 1
ATOM 769 C CA . LYS A 1 99 ? 19.755 -1.117 -25.560 1.00 97.56 99 LYS A CA 1
ATOM 770 C C . LYS A 1 99 ? 21.028 -0.308 -25.825 1.00 97.56 99 LYS A C 1
ATOM 772 O O . LYS A 1 99 ? 21.503 -0.270 -26.959 1.00 97.56 99 LYS A O 1
ATOM 777 N N . TRP A 1 100 ? 21.583 0.354 -24.813 1.00 97.62 100 TRP A N 1
ATOM 778 C CA . TRP A 1 100 ? 22.821 1.122 -24.964 1.00 97.62 100 TRP A CA 1
ATOM 779 C C . TRP A 1 100 ? 24.035 0.239 -25.249 1.00 97.62 100 TRP A C 1
ATOM 781 O O . TRP A 1 100 ? 24.871 0.633 -26.062 1.00 97.62 100 TRP A O 1
ATOM 791 N N . MET A 1 101 ? 24.099 -0.967 -24.679 1.00 96.62 101 MET A N 1
ATOM 792 C CA . MET A 1 101 ? 25.147 -1.944 -24.993 1.00 96.62 101 MET A CA 1
ATOM 793 C C . MET A 1 101 ? 25.152 -2.353 -26.471 1.00 96.62 101 MET A C 1
ATOM 795 O O . MET A 1 101 ? 26.217 -2.653 -27.003 1.00 96.62 101 MET A O 1
ATOM 799 N N . LEU A 1 102 ? 24.000 -2.325 -27.148 1.00 95.31 102 LEU A N 1
ATOM 800 C CA . LEU A 1 102 ? 23.912 -2.591 -28.589 1.00 95.31 102 LEU A CA 1
ATOM 801 C C . LEU A 1 102 ? 24.300 -1.374 -29.440 1.00 95.31 102 LEU A C 1
ATOM 803 O O . LEU A 1 102 ? 25.010 -1.509 -30.433 1.00 95.31 102 LEU A O 1
ATOM 807 N N . VAL A 1 103 ? 23.844 -0.178 -29.060 1.00 96.19 103 VAL A N 1
ATOM 808 C CA . VAL A 1 103 ? 23.997 1.032 -29.888 1.00 96.19 103 VAL A CA 1
ATOM 809 C C . VAL A 1 103 ? 25.398 1.643 -29.793 1.00 96.19 103 VAL A C 1
ATOM 811 O O . VAL A 1 103 ? 25.912 2.153 -30.790 1.00 96.19 103 VAL A O 1
ATOM 814 N N . LEU A 1 104 ? 26.030 1.612 -28.615 1.00 95.69 104 LEU A N 1
ATOM 815 C CA . LEU A 1 104 ? 27.334 2.250 -28.404 1.00 95.69 104 LEU A CA 1
ATOM 816 C C . LEU A 1 104 ? 28.443 1.688 -29.315 1.00 95.69 104 LEU A C 1
ATOM 818 O O . LEU A 1 104 ? 29.145 2.497 -29.929 1.00 95.69 104 LEU A O 1
ATOM 822 N N . PRO A 1 105 ? 28.591 0.359 -29.488 1.00 95.94 105 PRO A N 1
ATOM 823 C CA . PRO A 1 105 ? 29.582 -0.200 -30.405 1.00 95.94 105 PRO A CA 1
ATOM 824 C C . PRO A 1 105 ? 29.353 0.208 -31.864 1.00 95.94 105 PRO A C 1
ATOM 826 O O . PRO A 1 105 ? 30.304 0.557 -32.562 1.00 95.94 105 PRO A O 1
ATOM 829 N N . GLU A 1 106 ? 28.099 0.224 -32.329 1.00 93.38 106 GLU A N 1
ATOM 830 C CA . GLU A 1 106 ? 27.782 0.662 -33.694 1.00 93.38 106 GLU A CA 1
ATOM 831 C C . GLU A 1 106 ? 28.135 2.133 -33.914 1.00 93.38 106 GLU A C 1
ATOM 833 O O . GLU A 1 106 ? 28.677 2.504 -34.959 1.00 93.38 106 GLU A O 1
ATOM 838 N N . LEU A 1 107 ? 27.830 2.983 -32.933 1.00 93.75 107 LEU A N 1
ATOM 839 C CA . LEU A 1 107 ? 28.142 4.404 -32.999 1.00 93.75 107 LEU A CA 1
ATOM 840 C C . LEU A 1 107 ? 29.659 4.636 -33.010 1.00 93.75 107 LEU A C 1
ATOM 842 O O . LEU A 1 107 ? 30.145 5.443 -33.804 1.00 93.75 107 LEU A O 1
ATOM 846 N N . GLN A 1 108 ? 30.404 3.888 -32.193 1.00 94.38 108 GLN A N 1
ATOM 847 C CA . GLN A 1 108 ? 31.867 3.899 -32.186 1.00 94.38 108 GLN A CA 1
ATOM 848 C C . GLN A 1 108 ? 32.444 3.445 -33.534 1.00 94.38 108 GLN A C 1
ATOM 850 O O . GLN A 1 108 ? 33.373 4.060 -34.051 1.00 94.38 108 GLN A O 1
ATOM 855 N N . GLN A 1 109 ? 31.892 2.391 -34.138 1.00 92.81 109 GLN A N 1
ATOM 856 C CA . GLN A 1 109 ? 32.348 1.913 -35.442 1.00 92.81 109 GLN A CA 1
ATOM 857 C C . GLN A 1 109 ? 32.085 2.948 -36.544 1.00 92.81 109 GLN A C 1
ATOM 859 O O . GLN A 1 109 ? 32.959 3.204 -37.375 1.00 92.81 109 GLN A O 1
ATOM 864 N N . LYS A 1 110 ? 30.899 3.569 -36.543 1.00 91.81 110 LYS A N 1
ATOM 865 C CA . LYS A 1 110 ? 30.532 4.617 -37.506 1.00 91.81 110 LYS A CA 1
ATOM 866 C C . LYS A 1 110 ? 31.422 5.851 -37.363 1.00 91.81 110 LYS A C 1
ATOM 868 O O . LYS A 1 110 ? 31.892 6.362 -38.378 1.00 91.81 110 LYS A O 1
ATOM 873 N N . SER A 1 111 ? 31.700 6.305 -36.139 1.00 91.62 111 SER A N 1
ATOM 874 C CA . SER A 1 111 ? 32.578 7.462 -35.918 1.00 91.62 111 SER A CA 1
ATOM 875 C C . SER A 1 111 ? 34.014 7.185 -36.373 1.00 91.62 111 SER A C 1
ATOM 877 O O . SER A 1 111 ? 34.613 8.015 -37.058 1.00 91.62 111 SER A O 1
ATOM 879 N N . LEU A 1 112 ? 34.536 5.987 -36.093 1.00 90.75 112 LEU A N 1
ATOM 880 C CA . LEU A 1 112 ? 35.858 5.563 -36.552 1.00 90.75 112 LEU A CA 1
ATOM 881 C C . LEU A 1 112 ? 35.922 5.449 -38.085 1.00 90.75 112 LEU A C 1
ATOM 883 O O . LEU A 1 112 ? 36.930 5.802 -38.692 1.00 90.75 112 LEU A O 1
ATOM 887 N N . GLY A 1 113 ? 34.838 4.995 -38.720 1.00 86.81 113 GLY A N 1
ATOM 888 C CA . GLY A 1 113 ? 34.707 4.939 -40.176 1.00 86.81 113 GLY A CA 1
ATOM 889 C C . GLY A 1 113 ? 34.738 6.317 -40.839 1.00 86.81 113 GLY A C 1
ATOM 890 O O . GLY A 1 113 ? 35.370 6.468 -41.878 1.00 86.81 113 GLY A O 1
ATOM 891 N N . VAL A 1 114 ? 34.122 7.330 -40.223 1.00 87.69 114 VAL A N 1
ATOM 892 C CA . VAL A 1 114 ? 34.190 8.724 -40.700 1.00 87.69 114 VAL A CA 1
ATOM 893 C C . VAL A 1 114 ? 35.599 9.300 -40.537 1.00 87.69 114 VAL A C 1
ATOM 895 O O . VAL A 1 114 ? 36.088 9.962 -41.447 1.00 87.69 114 VAL A O 1
ATOM 898 N N . LEU A 1 115 ? 36.275 9.016 -39.418 1.00 81.38 115 LEU A N 1
ATOM 899 C CA . LEU A 1 115 ? 37.650 9.473 -39.173 1.00 81.38 115 LEU A CA 1
ATOM 900 C C . LEU A 1 115 ? 38.677 8.835 -40.118 1.00 81.38 115 LEU A C 1
ATOM 902 O O . LEU A 1 115 ? 39.621 9.497 -40.540 1.00 81.38 115 LEU A O 1
ATOM 906 N N . ASN A 1 116 ? 38.495 7.554 -40.439 1.00 78.62 116 ASN A N 1
ATOM 907 C CA . ASN A 1 116 ? 39.396 6.794 -41.307 1.00 78.62 116 ASN A CA 1
ATOM 908 C C . ASN A 1 116 ? 38.995 6.846 -42.786 1.00 78.62 116 ASN A C 1
ATOM 910 O O . ASN A 1 116 ? 39.708 6.294 -43.629 1.00 78.62 116 ASN A O 1
ATOM 914 N N . ALA A 1 117 ? 37.861 7.472 -43.117 1.00 70.75 117 ALA A N 1
ATOM 915 C CA . ALA A 1 117 ? 37.497 7.708 -44.500 1.00 70.75 117 ALA A CA 1
ATOM 916 C C . ALA A 1 117 ? 38.604 8.556 -45.141 1.00 70.75 117 ALA A C 1
ATOM 918 O O . ALA A 1 117 ? 39.025 9.553 -44.546 1.00 70.75 117 ALA A O 1
ATOM 919 N N . PRO A 1 118 ? 39.106 8.184 -46.333 1.00 57.94 118 PRO A N 1
ATOM 920 C CA . PRO A 1 118 ? 40.076 9.004 -47.030 1.00 57.94 118 PRO A CA 1
ATOM 921 C C . PRO A 1 118 ? 39.427 10.363 -47.252 1.00 57.94 118 PRO A C 1
ATOM 923 O O . PRO A 1 118 ? 38.478 10.495 -48.030 1.00 57.94 118 PRO A O 1
ATOM 926 N N . SER A 1 119 ? 39.925 11.355 -46.512 1.00 57.62 119 SER A N 1
ATOM 927 C CA . SER A 1 119 ? 39.579 12.751 -46.699 1.00 57.62 119 SER A CA 1
ATOM 928 C C . SER A 1 119 ? 39.760 12.998 -48.185 1.00 57.62 119 SER A C 1
ATOM 930 O O . SER A 1 119 ? 40.874 12.885 -48.702 1.00 57.62 119 SER A O 1
ATOM 932 N N . THR A 1 120 ? 38.655 13.176 -48.908 1.00 50.47 120 THR A N 1
ATOM 933 C CA . THR A 1 120 ? 38.708 13.421 -50.344 1.00 50.47 120 THR A CA 1
ATOM 934 C C . THR A 1 120 ? 39.202 14.851 -50.485 1.00 50.47 120 THR A C 1
ATOM 936 O O . THR A 1 120 ? 38.435 15.788 -50.682 1.00 50.47 120 THR A O 1
ATOM 939 N N . VAL A 1 121 ? 40.512 15.017 -50.298 1.00 48.56 121 VAL A N 1
ATOM 940 C CA . VAL A 1 121 ? 41.272 16.214 -50.605 1.00 48.56 121 VAL A CA 1
ATOM 941 C C . VAL A 1 121 ? 41.246 16.316 -52.118 1.00 48.56 121 VAL A C 1
ATOM 943 O O . VAL A 1 121 ? 42.109 15.808 -52.830 1.00 48.56 121 VAL A O 1
ATOM 946 N N . ARG A 1 122 ? 40.194 16.952 -52.625 1.00 42.62 122 ARG A N 1
ATOM 947 C CA . ARG A 1 122 ? 40.176 17.501 -53.970 1.00 42.62 122 ARG A CA 1
ATOM 948 C C . ARG A 1 122 ? 40.838 18.875 -53.876 1.00 42.62 122 ARG A C 1
ATOM 950 O O . ARG A 1 122 ? 40.177 19.872 -53.624 1.00 42.62 122 ARG A O 1
ATOM 957 N N . GLY A 1 123 ? 42.159 18.914 -54.008 1.00 39.44 123 GLY A N 1
ATOM 958 C CA . GLY A 1 123 ? 42.877 20.137 -54.380 1.00 39.44 123 GLY A CA 1
ATOM 959 C C . GLY A 1 123 ? 43.272 20.068 -55.861 1.00 39.44 123 GLY A C 1
ATOM 960 O O . GLY A 1 123 ? 43.377 18.950 -56.370 1.00 39.44 123 GLY A O 1
ATOM 961 N N . PRO A 1 124 ? 43.530 21.188 -56.567 1.00 50.88 124 PRO A N 1
ATOM 962 C CA . PRO A 1 124 ? 43.728 22.548 -56.054 1.00 50.88 124 PRO A CA 1
ATOM 963 C C . PRO A 1 124 ? 42.898 23.634 -56.784 1.00 50.88 124 PRO A C 1
ATOM 965 O O . PRO A 1 124 ? 42.666 23.564 -57.986 1.00 50.88 124 PRO A O 1
ATOM 968 N N . GLY A 1 125 ? 42.541 24.698 -56.060 1.00 45.59 125 GLY A N 1
ATOM 969 C CA . GLY A 1 125 ? 42.031 25.948 -56.635 1.00 45.59 125 GLY A CA 1
ATOM 970 C C . GLY A 1 125 ? 40.512 26.066 -56.646 1.00 45.59 125 GLY A C 1
ATOM 971 O O . GLY A 1 125 ? 39.852 25.530 -57.526 1.00 45.59 125 GLY A O 1
ATOM 972 N N . THR A 1 126 ? 39.960 26.780 -55.666 1.00 41.50 126 THR A N 1
ATOM 973 C CA . THR A 1 126 ? 39.091 27.972 -55.787 1.00 41.50 126 THR A CA 1
ATOM 974 C C . THR A 1 126 ? 38.659 28.355 -54.357 1.00 41.50 126 THR A C 1
ATOM 976 O O . THR A 1 126 ? 38.598 27.498 -53.483 1.00 41.50 126 THR A O 1
ATOM 979 N N . GLN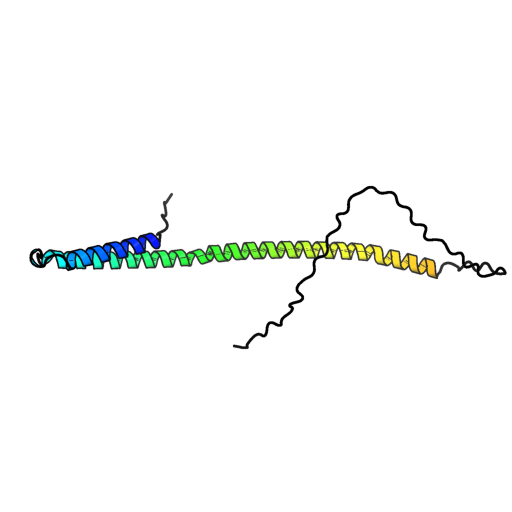 A 1 127 ? 38.506 29.657 -54.117 1.00 41.22 127 GLN A N 1
ATOM 980 C CA . GLN A 1 127 ? 38.274 30.392 -52.861 1.00 41.22 127 GLN A CA 1
ATOM 981 C C . GLN A 1 127 ? 37.329 29.772 -51.806 1.00 41.22 127 GLN A C 1
ATOM 983 O O . GLN A 1 127 ? 36.479 28.950 -52.140 1.00 41.22 127 GLN A O 1
ATOM 988 N N . PRO A 1 128 ? 37.402 30.234 -50.535 1.00 46.22 128 PRO A N 1
ATOM 989 C CA . PRO A 1 128 ? 36.386 29.915 -49.545 1.00 46.22 128 PRO A CA 1
ATOM 990 C C . PRO A 1 128 ? 35.113 30.691 -49.895 1.00 46.22 128 PRO A C 1
ATOM 992 O O . PRO A 1 128 ? 34.999 31.875 -49.586 1.00 46.22 128 PRO A O 1
ATOM 995 N N . GLU A 1 129 ? 34.151 30.043 -50.544 1.00 40.53 129 GLU A N 1
ATOM 996 C CA . GLU A 1 129 ? 32.788 30.563 -50.540 1.00 40.53 129 GLU A CA 1
ATOM 997 C C . GLU A 1 129 ? 32.116 30.131 -49.242 1.00 40.53 129 GLU A C 1
ATOM 999 O O . GLU A 1 129 ? 31.709 28.988 -49.044 1.00 40.53 129 GLU A O 1
ATOM 1004 N N . THR A 1 130 ? 32.028 31.089 -48.328 1.00 51.38 130 THR A N 1
ATOM 1005 C CA . THR A 1 130 ? 31.010 31.128 -47.289 1.00 51.38 130 THR A CA 1
ATOM 1006 C C . THR A 1 130 ? 29.638 31.100 -47.963 1.00 51.38 130 THR A C 1
ATOM 1008 O O . THR A 1 130 ? 29.100 32.149 -48.316 1.00 51.38 130 THR A O 1
ATOM 1011 N N . THR A 1 131 ? 29.057 29.922 -48.179 1.00 41.69 131 THR A N 1
ATOM 1012 C CA . THR A 1 131 ? 27.649 29.836 -48.577 1.00 41.69 131 THR A CA 1
ATOM 1013 C C . THR A 1 131 ? 26.814 29.799 -47.307 1.00 41.69 131 THR A C 1
ATOM 1015 O O . THR A 1 131 ? 26.656 28.765 -46.660 1.00 41.69 131 THR A O 1
ATOM 1018 N N . SER A 1 132 ? 26.316 30.975 -46.928 1.00 52.09 132 SER A N 1
ATOM 1019 C CA . SER A 1 132 ? 25.193 31.118 -46.014 1.00 52.09 132 SER A CA 1
ATOM 1020 C C . SER A 1 132 ? 24.025 30.289 -46.548 1.00 52.09 132 SER A C 1
ATOM 1022 O O . SER A 1 132 ? 23.495 30.598 -47.618 1.00 52.09 132 SER A O 1
ATOM 1024 N N . VAL A 1 133 ? 23.602 29.259 -45.819 1.00 42.28 133 VAL A N 1
ATOM 1025 C CA . VAL A 1 133 ? 22.276 28.682 -46.043 1.00 42.28 133 VAL A CA 1
ATOM 1026 C C . VAL A 1 133 ? 21.341 29.376 -45.068 1.00 42.28 133 VAL A C 1
ATOM 1028 O O . VAL A 1 133 ? 21.452 29.223 -43.854 1.00 42.28 133 VAL A O 1
ATOM 1031 N N . ALA A 1 134 ? 20.506 30.230 -45.650 1.00 42.16 134 ALA A N 1
ATOM 1032 C CA . ALA A 1 134 ? 19.459 30.988 -45.001 1.00 42.16 134 ALA A CA 1
ATOM 1033 C C . ALA A 1 134 ? 18.534 30.067 -44.196 1.00 42.16 134 ALA A C 1
ATOM 1035 O O . ALA A 1 134 ? 18.080 29.033 -44.681 1.00 42.16 134 ALA A O 1
ATOM 1036 N N . MET A 1 135 ? 18.261 30.477 -42.962 1.00 44.81 135 MET A N 1
ATOM 1037 C CA . MET A 1 135 ? 17.200 29.933 -42.132 1.00 44.81 135 MET A CA 1
ATOM 1038 C C . MET A 1 135 ? 15.913 30.641 -42.560 1.00 44.81 135 MET A C 1
ATOM 1040 O O . MET A 1 135 ? 15.615 31.724 -42.065 1.00 44.81 135 MET A O 1
ATOM 1044 N N . ASP A 1 136 ? 15.215 30.071 -43.542 1.00 35.91 136 ASP A N 1
ATOM 1045 C CA . ASP A 1 136 ? 13.871 30.511 -43.911 1.00 35.91 136 ASP A CA 1
ATOM 1046 C C . ASP A 1 136 ? 12.865 29.604 -43.204 1.00 35.91 136 ASP A C 1
ATOM 1048 O O . ASP A 1 136 ? 12.860 28.381 -43.364 1.00 35.91 136 ASP A O 1
ATOM 1052 N N . THR A 1 137 ? 12.110 30.227 -42.309 1.00 47.41 137 THR A N 1
ATOM 1053 C CA . THR A 1 137 ? 11.111 29.590 -41.461 1.00 47.41 137 THR A CA 1
ATOM 1054 C C . THR A 1 137 ? 9.782 29.812 -42.147 1.00 47.41 137 THR A C 1
ATOM 1056 O O . THR A 1 137 ? 9.278 30.924 -42.095 1.00 47.41 137 THR A O 1
ATOM 1059 N N . ASP A 1 138 ? 9.203 28.775 -42.747 1.00 38.75 138 ASP A N 1
ATOM 1060 C CA . ASP A 1 138 ? 7.770 28.789 -43.020 1.00 38.75 138 ASP A CA 1
ATOM 1061 C C . ASP A 1 138 ? 7.140 27.423 -42.740 1.00 38.75 138 ASP A C 1
ATOM 1063 O O . ASP A 1 138 ? 7.475 26.380 -43.305 1.00 38.75 138 ASP A O 1
ATOM 1067 N N . GLN A 1 139 ? 6.241 27.482 -41.766 1.00 45.38 139 GLN A N 1
ATOM 1068 C CA . GLN A 1 139 ? 5.397 26.434 -41.219 1.00 45.38 139 GLN A CA 1
ATOM 1069 C C . GLN A 1 139 ? 4.242 26.146 -42.199 1.00 45.38 139 GLN A C 1
ATOM 1071 O O . GLN A 1 139 ? 3.778 27.045 -42.902 1.00 45.38 139 GLN A O 1
ATOM 1076 N N . PRO A 1 140 ? 3.665 24.934 -42.171 1.00 42.16 140 PRO A N 1
ATOM 1077 C CA . PRO A 1 140 ? 2.262 24.915 -41.785 1.00 42.16 140 PRO A CA 1
ATOM 1078 C C . PRO A 1 140 ? 1.944 23.889 -40.697 1.00 42.16 140 PRO A C 1
ATOM 1080 O O . PRO A 1 140 ? 2.510 22.802 -40.598 1.00 42.16 140 PRO A O 1
ATOM 1083 N N . HIS A 1 141 ? 1.020 24.352 -39.866 1.00 42.50 141 HIS A N 1
ATOM 1084 C CA . HIS A 1 141 ? 0.360 23.737 -38.729 1.00 42.50 141 HIS A CA 1
ATOM 1085 C C . HIS A 1 141 ? -0.422 22.464 -39.093 1.00 42.50 141 HIS A C 1
ATOM 1087 O O . HIS A 1 141 ? -1.045 22.422 -40.148 1.00 42.50 141 HIS A O 1
ATOM 1093 N N . ASP A 1 142 ? -0.397 21.472 -38.188 1.00 36.38 142 ASP A N 1
ATOM 1094 C CA . ASP A 1 142 ? -1.558 20.757 -37.601 1.00 36.38 142 ASP A CA 1
ATOM 1095 C C . ASP A 1 142 ? -1.073 19.426 -36.975 1.00 36.38 142 ASP A C 1
ATOM 1097 O O . ASP A 1 142 ? -0.571 18.554 -37.672 1.00 36.38 142 ASP A O 1
ATOM 1101 N N . GLY A 1 143 ? -1.145 19.149 -35.672 1.00 35.81 143 GLY A N 1
ATOM 1102 C CA . GLY A 1 143 ? -1.659 19.895 -34.534 1.00 35.81 143 GLY A CA 1
ATOM 1103 C C . GLY A 1 143 ? -1.389 19.140 -33.219 1.00 35.81 143 GLY A C 1
ATOM 1104 O O . GLY A 1 143 ? -1.129 17.938 -33.210 1.00 35.81 143 GLY A O 1
ATOM 1105 N N . ASN A 1 144 ? -1.530 19.889 -32.121 1.00 42.16 144 ASN A N 1
ATOM 1106 C CA . ASN A 1 144 ? -1.723 19.460 -30.731 1.00 42.16 144 ASN A CA 1
ATOM 1107 C C . ASN A 1 144 ? -0.492 19.080 -29.877 1.00 42.16 144 ASN A C 1
ATOM 1109 O O . ASN A 1 144 ? -0.271 17.914 -29.558 1.00 42.16 144 ASN A O 1
ATOM 1113 N N . THR A 1 145 ? 0.204 20.098 -29.359 1.00 34.31 145 THR A N 1
ATOM 1114 C CA . THR A 1 145 ? 0.832 20.023 -28.028 1.00 34.31 145 THR A CA 1
ATOM 1115 C C . THR A 1 145 ? 0.463 21.253 -27.209 1.00 34.31 145 THR A C 1
ATOM 1117 O O . THR A 1 145 ? 0.792 22.384 -27.561 1.00 34.31 145 THR A O 1
ATOM 1120 N N . THR A 1 146 ? -0.249 20.982 -26.125 1.00 42.91 146 THR A N 1
ATOM 1121 C CA . THR A 1 146 ? -0.632 21.856 -25.022 1.00 42.91 146 THR A CA 1
ATOM 1122 C C . THR A 1 146 ? 0.576 22.630 -24.489 1.00 42.91 146 THR A C 1
ATOM 1124 O O . THR A 1 146 ? 1.544 22.028 -24.029 1.00 42.91 146 THR A O 1
ATOM 1127 N N . ALA A 1 147 ? 0.514 23.961 -24.542 1.00 42.53 147 ALA A N 1
ATOM 1128 C CA . ALA A 1 147 ? 1.421 24.832 -23.809 1.00 42.53 147 ALA A CA 1
ATOM 1129 C C . ALA A 1 147 ? 1.011 24.823 -22.330 1.00 42.53 147 ALA A C 1
ATOM 1131 O O . ALA A 1 147 ? -0.134 25.125 -21.991 1.00 42.53 147 ALA A O 1
ATOM 1132 N N . ILE A 1 148 ? 1.944 24.416 -21.474 1.00 44.84 148 ILE A N 1
ATOM 1133 C CA . ILE A 1 148 ? 1.860 24.544 -20.021 1.00 44.84 148 ILE A CA 1
ATOM 1134 C C . ILE A 1 148 ? 2.232 25.990 -19.702 1.00 44.84 148 ILE A C 1
ATOM 1136 O O . ILE A 1 148 ? 3.300 26.455 -20.102 1.00 44.84 148 ILE A O 1
ATOM 1140 N N . ASN A 1 149 ? 1.320 26.694 -19.037 1.00 44.69 149 ASN A N 1
ATOM 1141 C CA . ASN A 1 149 ? 1.576 28.020 -18.506 1.00 44.69 149 ASN A CA 1
ATOM 1142 C C . ASN A 1 149 ? 2.563 27.938 -17.340 1.00 44.69 149 ASN A C 1
ATOM 1144 O O . ASN A 1 149 ? 2.505 27.040 -16.503 1.00 44.69 149 ASN A O 1
ATOM 1148 N N . HIS A 1 150 ? 3.452 28.916 -17.370 1.00 50.94 150 HIS A N 1
ATOM 1149 C CA . HIS A 1 150 ? 4.313 29.421 -16.321 1.00 50.94 150 HIS A CA 1
ATOM 1150 C C . HIS A 1 150 ? 3.457 29.984 -15.178 1.00 50.94 150 HIS A C 1
ATOM 1152 O O . HIS A 1 150 ? 2.563 30.775 -15.464 1.00 50.94 150 HIS A O 1
ATOM 1158 N N . ASP A 1 151 ? 3.739 29.580 -13.943 1.00 47.94 151 ASP A N 1
ATOM 1159 C CA . ASP A 1 151 ? 3.515 30.386 -12.742 1.00 47.94 151 ASP A CA 1
ATOM 1160 C C . ASP A 1 151 ? 4.642 30.049 -11.753 1.00 47.94 151 ASP A C 1
ATOM 1162 O O . ASP A 1 151 ? 4.996 28.879 -11.567 1.00 47.94 151 ASP A O 1
ATOM 1166 N N . ASP A 1 152 ? 5.247 31.121 -11.254 1.00 58.41 152 ASP A N 1
ATOM 1167 C CA . ASP A 1 152 ? 6.283 31.207 -10.232 1.00 58.41 152 ASP A CA 1
ATOM 1168 C C . ASP A 1 152 ? 5.766 30.734 -8.857 1.00 58.41 152 ASP A C 1
ATOM 1170 O O . ASP A 1 152 ? 4.557 30.701 -8.638 1.00 58.41 152 ASP A O 1
ATOM 1174 N N . ASP A 1 153 ? 6.705 30.394 -7.965 1.00 54.19 153 ASP A N 1
ATOM 1175 C CA . ASP A 1 153 ? 6.679 30.566 -6.496 1.00 54.19 153 ASP A CA 1
ATOM 1176 C C . ASP A 1 153 ? 7.233 29.355 -5.707 1.00 54.19 153 ASP A C 1
ATOM 1178 O O . ASP A 1 153 ? 6.847 28.201 -5.907 1.00 54.19 153 ASP A O 1
ATOM 1182 N N . ASP A 1 154 ? 8.125 29.708 -4.774 1.00 57.53 154 ASP A N 1
ATOM 1183 C CA . ASP A 1 154 ? 8.583 28.984 -3.579 1.00 57.53 154 ASP A CA 1
ATOM 1184 C C . ASP A 1 154 ? 9.780 28.016 -3.704 1.00 57.53 154 ASP A C 1
ATOM 1186 O O . ASP A 1 154 ? 9.693 26.812 -3.449 1.00 57.53 154 ASP A O 1
ATOM 1190 N N . ASP A 1 155 ? 10.950 28.604 -3.987 1.00 58.50 155 ASP A N 1
ATOM 1191 C CA . ASP A 1 155 ? 12.225 28.180 -3.382 1.00 58.50 155 ASP A CA 1
ATOM 1192 C C . ASP A 1 155 ? 12.188 28.516 -1.869 1.00 58.50 155 ASP A C 1
ATOM 1194 O O . ASP A 1 155 ? 12.614 29.596 -1.461 1.00 58.50 155 ASP A O 1
ATOM 1198 N N . ASP A 1 156 ? 11.646 27.606 -1.050 1.00 61.62 156 ASP A N 1
ATOM 1199 C CA . ASP A 1 156 ? 11.756 27.609 0.423 1.00 61.62 156 ASP A CA 1
ATOM 1200 C C . ASP A 1 156 ? 12.392 26.284 0.897 1.00 61.62 156 ASP A C 1
ATOM 1202 O O . ASP A 1 156 ? 11.815 25.461 1.616 1.00 61.62 156 ASP A O 1
ATOM 1206 N N . ASP A 1 157 ? 13.624 26.050 0.465 1.00 63.28 157 ASP A N 1
ATOM 1207 C CA . ASP A 1 157 ? 14.581 25.154 1.103 1.00 63.28 157 ASP A CA 1
ATOM 1208 C C . ASP A 1 157 ? 15.143 25.811 2.380 1.00 63.28 157 ASP A C 1
ATOM 1210 O O . ASP A 1 157 ? 16.307 26.197 2.455 1.00 63.28 157 ASP A O 1
ATOM 1214 N N . GLU A 1 158 ? 14.296 25.926 3.413 1.00 61.38 158 GLU A N 1
ATOM 1215 C CA . GLU A 1 158 ? 14.753 26.169 4.786 1.00 61.38 158 GLU A CA 1
ATOM 1216 C C . GLU A 1 158 ? 15.148 24.847 5.471 1.00 61.38 158 GLU A C 1
ATOM 1218 O O . GLU A 1 158 ? 14.384 23.884 5.586 1.00 61.38 158 GLU A O 1
ATOM 1223 N N . ASP A 1 159 ? 16.399 24.832 5.918 1.00 64.75 159 ASP A N 1
ATOM 1224 C CA . ASP A 1 159 ? 17.130 23.749 6.558 1.00 64.75 159 ASP A CA 1
ATOM 1225 C C . ASP A 1 159 ? 16.402 23.118 7.767 1.00 64.75 159 ASP A C 1
ATOM 1227 O O . ASP A 1 159 ? 16.092 23.778 8.759 1.00 64.75 159 ASP A O 1
ATOM 1231 N N . ILE A 1 160 ? 16.209 21.793 7.747 1.00 69.44 160 ILE A N 1
ATOM 1232 C CA . ILE A 1 160 ? 15.753 21.030 8.922 1.00 69.44 160 ILE A CA 1
ATOM 1233 C C . ILE A 1 160 ? 16.966 20.731 9.821 1.00 69.44 160 ILE A C 1
ATOM 1235 O O . ILE A 1 160 ? 17.703 19.767 9.594 1.00 69.44 160 ILE A O 1
ATOM 1239 N N . GLU A 1 161 ? 17.168 21.546 10.858 1.00 67.31 161 GLU A N 1
ATOM 1240 C CA . GLU A 1 161 ? 18.113 21.296 11.953 1.00 67.31 161 GLU A CA 1
ATOM 1241 C C . GLU A 1 161 ? 17.536 20.225 12.904 1.00 67.31 161 GLU A C 1
ATOM 1243 O O . GLU A 1 161 ? 16.474 20.402 13.500 1.00 67.31 161 GLU A O 1
ATOM 1248 N N . PHE A 1 162 ? 18.209 19.078 13.034 1.00 72.38 162 PHE A N 1
ATOM 1249 C CA . PHE A 1 162 ? 17.855 18.063 14.031 1.00 72.38 162 PHE A CA 1
ATOM 1250 C C . PHE A 1 162 ? 18.582 18.364 15.346 1.00 72.38 162 PHE A C 1
ATOM 1252 O O . PHE A 1 162 ? 19.811 18.349 15.388 1.00 72.38 162 PHE A O 1
ATOM 1259 N N . GLU A 1 163 ? 17.830 18.580 16.426 1.00 66.31 163 GLU A N 1
ATOM 1260 C CA . GLU A 1 163 ? 18.367 18.594 17.789 1.00 66.31 163 GLU A CA 1
ATOM 1261 C C . GLU A 1 163 ? 18.708 17.153 18.215 1.00 66.31 163 GLU A C 1
ATOM 1263 O O . GLU A 1 163 ? 17.878 16.243 18.122 1.00 66.31 163 GLU A O 1
ATOM 1268 N N . GLU A 1 164 ? 19.955 16.929 18.633 1.00 67.06 164 GLU A N 1
ATOM 1269 C CA . GLU A 1 164 ? 20.425 15.649 19.169 1.00 67.06 164 GLU A CA 1
ATOM 1270 C C . GLU A 1 164 ? 19.820 15.438 20.568 1.00 67.06 164 GLU A C 1
ATOM 1272 O O . GLU A 1 164 ? 20.012 16.263 21.462 1.00 67.06 164 GLU A O 1
ATOM 1277 N N . VAL A 1 165 ? 19.055 14.351 20.739 1.00 63.03 165 VAL A N 1
ATOM 1278 C CA . VAL A 1 165 ? 18.443 13.937 22.020 1.00 63.03 165 VAL A CA 1
ATOM 1279 C C . VAL A 1 165 ? 19.419 13.111 22.847 1.00 63.03 165 VAL A C 1
ATOM 1281 O O . VAL A 1 165 ? 19.996 12.157 22.276 1.00 63.03 165 VAL A O 1
#